Protein AF-A0A3D0U5C0-F1 (afdb_monomer)

Solvent-accessible surface area (backbone atoms only — not comparable to full-atom values): 4364 Å² total; per-residue (Å²): 130,88,73,85,74,66,95,37,79,69,31,60,69,15,52,63,28,45,55,50,17,52,56,36,45,54,53,21,52,53,32,46,52,53,48,58,47,32,75,81,39,76,65,62,58,57,84,88,50,42,66,71,56,37,48,51,52,23,56,50,28,53,54,50,20,50,50,30,40,52,52,17,49,47,39,53,72,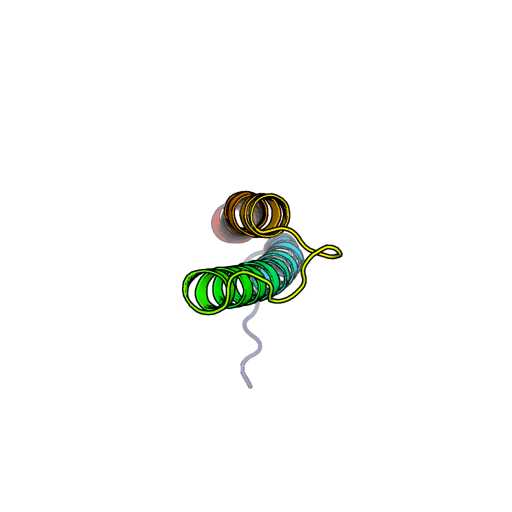66,66,124

pLDDT: mean 94.49, std 10.25, range [48.97, 98.81]

Secondary structure (DSSP, 8-state):
------SSGGGGGHHHHHHHHHHHHHHHHHHHHHHHHHTTSTTTTTTTS-HHHHHHHHHHHHHHHHHHHHHHHHHHHS--

Mean predicted aligned error: 4.14 Å

Nearest PDB structures (foldseek):
  3wfc-assembly1_B  TM=9.922E-01  e=3.901E-06  Pseudomonas aeruginosa PAO1
  7a0g-assembly1_GGG  TM=4.377E-01  e=6.307E+00  Serratia marcescens

Radius of gyration: 17.64 Å; Cα contacts (8 Å, |Δi|>4): 71; chains: 1; bounding box: 32×17×53 Å

Foldseek 3Di:
DPDPDQPDPQLVVLVVLLVVLVVLVVQLVVLVVQLVVCVVVVCVCPPPQHNVNSVCSNVVSVVSSVVSVVVSCCSNPVDD

Sequence (80 aa):
MSTAQLQYQSQSVAKPYFIAAIGLFVGQVLFGLIMGLQYVWGDFLFPEIPFNVARMVHTNLLIVWLLFGFMGAAYYLVPE

Structure (mmCIF, N/CA/C/O backbone):
data_AF-A0A3D0U5C0-F1
#
_entry.id   AF-A0A3D0U5C0-F1
#
loop_
_atom_site.group_PDB
_atom_site.id
_atom_site.type_symbol
_atom_site.label_atom_id
_atom_site.label_alt_id
_atom_site.label_comp_id
_atom_site.label_asym_id
_atom_site.label_entity_id
_atom_site.label_seq_id
_atom_site.pdbx_PDB_ins_code
_atom_site.Cartn_x
_atom_site.Cartn_y
_atom_site.Cartn_z
_atom_site.occupancy
_atom_site.B_iso_or_equiv
_atom_site.auth_seq_id
_atom_site.auth_comp_id
_atom_site.auth_asym_id
_atom_site.auth_atom_id
_atom_site.pdbx_PDB_model_num
ATOM 1 N N . MET A 1 1 ? 5.983 -11.723 29.727 1.00 48.97 1 MET A N 1
ATOM 2 C CA . MET A 1 1 ? 5.561 -10.739 28.707 1.00 48.97 1 MET A CA 1
ATOM 3 C C . MET A 1 1 ? 4.256 -10.138 29.187 1.00 48.97 1 MET A C 1
ATOM 5 O O . MET A 1 1 ? 3.316 -10.898 29.376 1.00 48.97 1 MET A O 1
ATOM 9 N N . SER A 1 2 ? 4.219 -8.836 29.476 1.00 50.38 2 SER A N 1
ATOM 10 C CA . SER A 1 2 ? 2.955 -8.155 29.773 1.00 50.38 2 SER A CA 1
ATOM 11 C C . SER A 1 2 ? 2.118 -8.188 28.499 1.00 50.38 2 SER A C 1
ATOM 13 O O . SER A 1 2 ? 2.527 -7.632 27.480 1.00 50.38 2 SER A O 1
ATOM 15 N N . THR A 1 3 ? 1.015 -8.929 28.506 1.00 62.41 3 THR A N 1
ATOM 16 C CA . THR A 1 3 ? 0.025 -8.832 27.441 1.00 62.41 3 THR A CA 1
ATOM 17 C C . THR A 1 3 ? -0.568 -7.437 27.560 1.00 62.41 3 THR A C 1
ATOM 19 O O . THR A 1 3 ? -1.172 -7.115 28.578 1.00 62.41 3 THR A O 1
ATOM 22 N N . ALA A 1 4 ? -0.331 -6.576 26.568 1.00 64.94 4 ALA A N 1
ATOM 23 C CA . ALA A 1 4 ? -1.020 -5.296 26.503 1.00 64.94 4 ALA A CA 1
ATOM 24 C C . ALA A 1 4 ? -2.524 -5.599 26.496 1.00 64.94 4 ALA A C 1
ATOM 26 O O . ALA A 1 4 ? -3.053 -6.110 25.507 1.00 64.94 4 ALA A O 1
ATOM 27 N N . GLN A 1 5 ? -3.185 -5.397 27.635 1.00 73.62 5 GLN A N 1
ATOM 28 C CA . GLN A 1 5 ? -4.624 -5.551 27.724 1.00 73.62 5 GLN A CA 1
ATOM 29 C C . GLN A 1 5 ? -5.242 -4.333 27.051 1.00 73.62 5 GLN A C 1
ATOM 31 O O . GLN A 1 5 ? -4.932 -3.198 27.410 1.00 73.62 5 GLN A O 1
ATOM 36 N N . LEU A 1 6 ? -6.070 -4.582 26.036 1.00 83.38 6 LEU A N 1
ATOM 37 C CA . LEU A 1 6 ? -6.879 -3.534 25.429 1.00 83.38 6 LEU A CA 1
ATOM 38 C C . LEU A 1 6 ? -7.776 -2.937 26.511 1.00 83.38 6 LEU A C 1
ATOM 40 O O . LEU A 1 6 ? -8.389 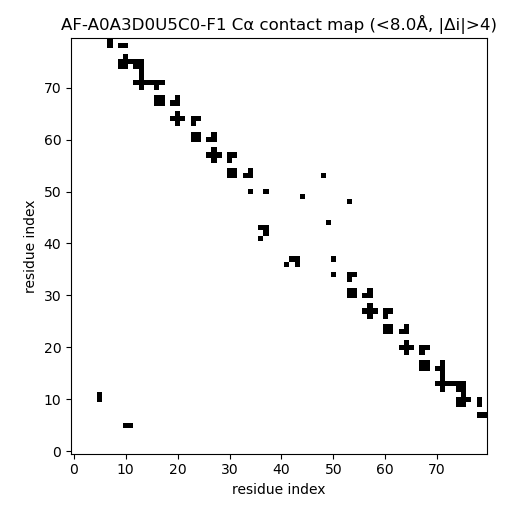-3.689 27.273 1.00 83.38 6 LEU A O 1
ATOM 44 N N . GLN A 1 7 ? -7.857 -1.607 26.557 1.00 85.62 7 GLN A N 1
ATOM 45 C CA . GLN A 1 7 ? -8.769 -0.921 27.471 1.00 85.62 7 GLN A CA 1
ATOM 46 C C . GLN A 1 7 ? -10.214 -1.315 27.149 1.00 85.62 7 GLN A C 1
ATOM 48 O O . GLN A 1 7 ? -10.992 -1.606 28.055 1.00 85.62 7 GLN A O 1
ATOM 53 N N . TYR A 1 8 ? -10.521 -1.433 25.854 1.00 91.06 8 TYR A N 1
ATOM 54 C CA . TYR A 1 8 ? -11.814 -1.880 25.351 1.00 91.06 8 TYR A CA 1
ATOM 55 C C . TYR A 1 8 ? -11.631 -3.019 24.362 1.00 91.06 8 TYR A C 1
ATOM 57 O O . TYR A 1 8 ? -10.827 -2.933 23.436 1.00 91.06 8 TYR A O 1
ATOM 65 N N . GLN A 1 9 ? -12.403 -4.097 24.517 1.00 90.62 9 GLN A N 1
ATOM 66 C CA . GLN A 1 9 ? -12.308 -5.254 23.618 1.00 90.62 9 GLN A CA 1
ATOM 67 C C . GLN A 1 9 ? -12.627 -4.884 22.159 1.00 90.62 9 GLN A C 1
ATOM 69 O O . GLN A 1 9 ? -12.070 -5.484 21.236 1.00 90.62 9 GLN A O 1
ATOM 74 N N . SER A 1 10 ? -13.453 -3.854 21.943 1.00 92.44 10 SER A N 1
ATOM 75 C CA . SER A 1 10 ? -13.773 -3.298 20.624 1.00 92.44 10 SER A CA 1
ATOM 76 C C . SER A 1 10 ? -12.550 -2.729 19.892 1.00 92.44 10 SER A C 1
ATOM 78 O O . SER A 1 10 ? -12.523 -2.796 18.667 1.00 92.44 10 SER A O 1
ATOM 80 N N . GLN A 1 11 ? -11.474 -2.314 20.583 1.00 95.38 11 GLN A N 1
ATOM 81 C CA . GLN A 1 11 ? -10.213 -1.876 19.947 1.00 95.38 11 GLN A CA 1
ATOM 82 C C . GLN A 1 11 ? -9.578 -2.954 19.059 1.00 95.38 11 GLN A C 1
ATOM 84 O O . GLN A 1 11 ? -8.814 -2.649 18.140 1.00 95.38 11 GLN A O 1
ATOM 89 N N . SER A 1 12 ? -9.883 -4.230 19.308 1.00 94.50 12 SER A N 1
ATOM 90 C CA . SER A 1 12 ? -9.336 -5.351 18.540 1.00 94.50 12 SER A CA 1
ATOM 91 C C . SER A 1 12 ? -9.725 -5.315 17.057 1.00 94.50 12 SER A C 1
ATOM 93 O O . SER A 1 12 ? -8.965 -5.822 16.224 1.00 94.50 12 SER A O 1
ATOM 95 N N . VAL A 1 13 ? -10.838 -4.656 16.702 1.00 96.19 13 VAL A N 1
ATOM 96 C CA . VAL A 1 13 ? -11.288 -4.532 15.306 1.00 96.19 13 VAL A CA 1
ATOM 97 C C . VAL A 1 13 ? -10.339 -3.690 14.455 1.00 96.19 13 VAL A C 1
ATOM 99 O O . VAL A 1 13 ? -10.329 -3.854 13.242 1.00 96.19 13 VAL A O 1
ATOM 102 N N . ALA A 1 14 ? -9.472 -2.868 15.058 1.00 97.44 14 ALA A N 1
ATOM 103 C CA . ALA A 1 14 ? -8.447 -2.101 14.346 1.00 97.44 14 ALA A CA 1
ATOM 104 C C . ALA A 1 14 ? -7.345 -2.983 13.727 1.00 97.44 14 ALA A C 1
ATOM 106 O O . ALA A 1 14 ? -6.755 -2.638 12.700 1.00 97.44 14 ALA A O 1
ATOM 107 N N . LYS A 1 15 ? -7.063 -4.147 14.326 1.00 96.75 15 LYS A N 1
ATOM 108 C CA . LYS A 1 15 ? -5.963 -5.036 13.922 1.00 96.75 15 LYS A CA 1
ATOM 109 C C . LYS A 1 15 ? -6.026 -5.482 12.450 1.00 96.75 15 LYS A C 1
ATOM 111 O O . LYS A 1 15 ? -5.012 -5.327 11.767 1.00 96.75 15 LYS A O 1
ATOM 116 N N . PRO A 1 16 ? -7.146 -6.022 11.925 1.00 98.19 16 PRO A N 1
ATOM 117 C CA . PRO A 1 16 ? -7.227 -6.398 10.512 1.00 98.19 16 PRO A CA 1
ATOM 118 C C . PRO A 1 16 ? -7.020 -5.212 9.562 1.00 98.19 16 PRO A C 1
ATOM 120 O O . PRO A 1 16 ? -6.398 -5.397 8.517 1.00 98.19 16 PRO A O 1
ATOM 123 N N . TYR A 1 17 ? -7.453 -3.999 9.931 1.00 98.38 17 TYR A N 1
ATOM 124 C CA . TYR A 1 17 ? -7.232 -2.806 9.107 1.00 98.38 17 TYR A CA 1
ATOM 125 C C . TYR A 1 17 ? -5.749 -2.475 8.974 1.00 98.38 17 TYR A C 1
ATOM 127 O O . TYR A 1 17 ? -5.275 -2.244 7.864 1.00 98.38 17 TYR A O 1
ATOM 135 N N . PHE A 1 18 ? -4.998 -2.517 10.077 1.00 98.38 18 PHE A N 1
ATOM 136 C CA . PHE A 1 18 ? -3.555 -2.278 10.029 1.00 98.38 18 PHE A CA 1
ATOM 137 C C . PHE A 1 18 ? -2.803 -3.372 9.271 1.00 98.38 18 PHE A C 1
ATOM 139 O O . PHE A 1 18 ? -1.901 -3.060 8.497 1.00 98.38 18 PHE A O 1
ATOM 146 N N . ILE A 1 19 ? -3.189 -4.641 9.431 1.00 98.56 19 ILE A N 1
ATOM 147 C CA . ILE A 1 19 ? -2.583 -5.747 8.673 1.00 98.56 19 ILE A CA 1
ATOM 148 C C . ILE A 1 19 ? -2.812 -5.551 7.168 1.00 98.56 19 ILE A C 1
ATOM 150 O O . ILE A 1 19 ? -1.863 -5.645 6.387 1.00 98.56 19 ILE A O 1
ATOM 154 N N . ALA A 1 20 ? -4.043 -5.231 6.759 1.00 98.44 20 ALA A N 1
ATOM 155 C CA . ALA A 1 20 ? -4.365 -4.954 5.363 1.00 98.44 20 ALA A CA 1
ATOM 156 C C . ALA A 1 20 ? -3.608 -3.724 4.835 1.00 98.44 20 ALA A C 1
ATOM 158 O O . ALA A 1 20 ? -3.000 -3.800 3.769 1.00 98.44 20 ALA A O 1
ATOM 159 N N . ALA A 1 21 ? -3.574 -2.622 5.593 1.00 98.62 21 ALA A N 1
ATOM 160 C CA . ALA A 1 21 ? -2.845 -1.407 5.227 1.00 98.62 21 ALA A CA 1
ATOM 161 C C . ALA A 1 21 ? -1.356 -1.688 4.970 1.00 98.62 21 ALA A C 1
ATOM 163 O O . ALA A 1 21 ? -0.821 -1.274 3.945 1.00 98.62 21 ALA A O 1
ATOM 164 N N . ILE A 1 22 ? -0.698 -2.447 5.851 1.00 98.62 22 ILE A N 1
ATOM 165 C CA . ILE A 1 22 ? 0.715 -2.819 5.689 1.00 98.62 22 ILE A CA 1
ATOM 166 C C . ILE A 1 22 ? 0.910 -3.688 4.439 1.00 98.62 22 ILE A C 1
ATOM 168 O O . ILE A 1 22 ? 1.833 -3.442 3.664 1.00 98.62 22 ILE A O 1
ATOM 172 N N . GLY A 1 23 ? 0.033 -4.667 4.198 1.00 98.56 23 GLY A N 1
ATOM 173 C CA . GLY A 1 23 ? 0.098 -5.502 2.993 1.0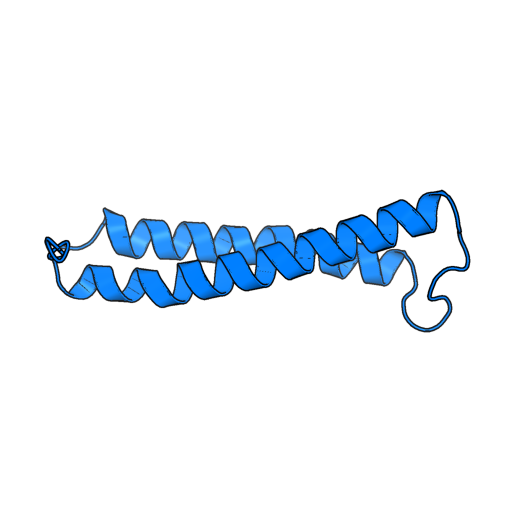0 98.56 23 GLY A CA 1
ATOM 174 C C . GLY A 1 23 ? -0.032 -4.689 1.700 1.00 98.56 23 GLY A C 1
ATOM 175 O O . GLY A 1 23 ? 0.767 -4.847 0.775 1.00 98.56 23 GLY A O 1
ATOM 176 N N . LEU A 1 24 ? -0.994 -3.765 1.652 1.00 98.69 24 LEU A N 1
ATOM 177 C CA . LEU A 1 24 ? -1.194 -2.874 0.506 1.00 98.69 24 LEU A CA 1
ATOM 178 C C . LEU A 1 24 ? -0.038 -1.876 0.337 1.00 98.69 24 LEU A C 1
ATOM 180 O O . LEU A 1 24 ? 0.345 -1.581 -0.796 1.00 98.69 24 LEU A O 1
ATOM 184 N N . PHE A 1 25 ? 0.559 -1.402 1.434 1.00 98.75 25 PHE A N 1
ATOM 185 C CA . PHE A 1 25 ? 1.742 -0.541 1.403 1.00 98.75 25 PHE A CA 1
ATOM 186 C C . PHE A 1 25 ? 2.949 -1.248 0.775 1.00 98.75 25 PHE A C 1
ATOM 188 O O . PHE A 1 25 ? 3.619 -0.670 -0.081 1.00 98.75 25 PHE A O 1
ATOM 195 N N . VAL A 1 26 ? 3.189 -2.520 1.114 1.00 98.81 26 VAL A N 1
ATOM 196 C CA . VAL A 1 26 ? 4.244 -3.321 0.467 1.00 98.81 26 VAL A CA 1
ATOM 197 C C . VAL A 1 26 ? 4.006 -3.400 -1.041 1.00 98.81 26 VAL A C 1
ATOM 199 O O . VAL A 1 26 ? 4.918 -3.117 -1.818 1.00 98.81 26 VAL A O 1
ATOM 202 N N . GLY A 1 27 ? 2.772 -3.695 -1.466 1.00 98.62 27 GLY A N 1
ATOM 203 C CA . GLY A 1 27 ? 2.402 -3.674 -2.884 1.00 98.62 27 GLY A CA 1
ATOM 204 C C . GLY A 1 27 ? 2.695 -2.321 -3.539 1.00 98.62 27 GLY A C 1
ATOM 205 O O . GLY A 1 27 ? 3.359 -2.258 -4.572 1.00 98.62 27 GLY A O 1
ATOM 206 N N . GLN A 1 28 ? 2.284 -1.221 -2.905 1.00 98.81 28 GLN A N 1
ATOM 207 C CA . GLN A 1 28 ? 2.535 0.134 -3.395 1.00 98.81 28 GLN A CA 1
ATOM 208 C C . GLN A 1 28 ? 4.033 0.397 -3.607 1.00 98.81 28 GLN A C 1
ATOM 210 O O . GLN A 1 28 ? 4.418 0.936 -4.644 1.00 98.81 28 GLN A O 1
ATOM 215 N N . VAL A 1 29 ? 4.891 0.028 -2.649 1.00 98.81 29 VAL A N 1
ATOM 216 C CA . VAL A 1 29 ? 6.349 0.216 -2.758 1.00 98.81 29 VAL A CA 1
ATOM 217 C C . VAL A 1 29 ? 6.927 -0.599 -3.915 1.00 98.81 29 VAL A C 1
ATOM 219 O O . VAL A 1 29 ? 7.685 -0.047 -4.710 1.00 98.81 29 VAL A O 1
ATOM 222 N N . LEU A 1 30 ? 6.527 -1.865 -4.074 1.00 98.81 30 LEU A N 1
ATOM 223 C CA . LEU A 1 30 ? 6.992 -2.713 -5.179 1.00 98.81 30 LEU A CA 1
ATOM 224 C C . LEU A 1 30 ? 6.654 -2.111 -6.549 1.00 98.81 30 LEU A C 1
ATOM 226 O O . LEU A 1 30 ? 7.527 -2.018 -7.409 1.00 98.81 30 LEU A O 1
ATOM 230 N N . PHE A 1 31 ? 5.425 -1.622 -6.740 1.00 98.75 31 PHE A N 1
ATOM 231 C CA . PHE A 1 31 ? 5.041 -0.947 -7.986 1.00 98.75 31 PHE A CA 1
ATOM 232 C C . PHE A 1 31 ? 5.760 0.396 -8.190 1.00 98.75 31 PHE A C 1
ATOM 234 O O . PHE A 1 31 ? 6.030 0.780 -9.327 1.00 98.75 31 PHE A O 1
ATOM 241 N N . GLY A 1 32 ? 6.135 1.086 -7.109 1.00 98.69 32 GLY A N 1
ATOM 242 C CA . GLY A 1 32 ? 6.996 2.270 -7.177 1.00 98.69 32 GLY A CA 1
ATOM 243 C C . GLY A 1 32 ? 8.404 1.942 -7.682 1.00 98.69 32 GLY A C 1
ATOM 244 O O . GLY A 1 32 ? 8.925 2.645 -8.544 1.00 98.69 32 GLY A O 1
ATOM 245 N N . LEU A 1 33 ? 8.994 0.841 -7.203 1.00 98.81 33 LEU A N 1
ATOM 246 C CA . LEU A 1 33 ? 10.300 0.358 -7.664 1.00 98.81 33 LEU A CA 1
ATOM 247 C C . LEU A 1 33 ? 10.260 -0.107 -9.125 1.00 98.81 33 LEU A C 1
ATOM 249 O O . LEU A 1 33 ? 11.174 0.214 -9.880 1.00 98.81 33 LEU A O 1
ATOM 253 N N . ILE A 1 34 ? 9.191 -0.800 -9.538 1.00 98.62 34 ILE A N 1
ATOM 254 C CA . ILE A 1 34 ? 8.973 -1.191 -10.941 1.00 98.62 34 ILE A CA 1
ATOM 255 C C . ILE A 1 34 ? 8.980 0.043 -11.843 1.00 98.62 34 ILE A C 1
ATOM 257 O O . ILE A 1 34 ? 9.739 0.088 -12.808 1.00 98.62 34 ILE A O 1
ATOM 261 N N . MET A 1 35 ? 8.190 1.069 -11.510 1.00 98.56 35 MET A N 1
ATOM 262 C CA . MET A 1 35 ? 8.184 2.311 -12.285 1.00 98.56 35 MET A CA 1
ATOM 263 C C . MET A 1 35 ? 9.543 3.010 -12.264 1.00 98.56 35 MET A C 1
ATOM 265 O O . MET A 1 35 ? 9.991 3.483 -13.302 1.00 98.56 35 MET A O 1
ATOM 269 N N . GLY A 1 36 ? 10.216 3.062 -11.111 1.00 98.56 36 GLY A N 1
ATOM 270 C CA . GLY A 1 36 ? 11.558 3.637 -10.995 1.00 98.56 36 GLY A CA 1
ATOM 271 C C . GLY A 1 36 ? 12.572 2.965 -11.924 1.00 98.56 36 GLY A C 1
ATOM 272 O O . GLY A 1 36 ? 13.393 3.651 -12.528 1.00 98.56 36 GLY A O 1
ATOM 273 N N . LEU A 1 37 ? 12.474 1.644 -12.107 1.00 98.62 37 LEU A N 1
ATOM 274 C CA . LEU A 1 37 ? 13.280 0.917 -13.087 1.00 98.62 37 LEU A CA 1
ATOM 275 C C . LEU A 1 37 ? 12.845 1.223 -14.526 1.00 98.62 37 LEU A C 1
ATOM 277 O O . LEU A 1 37 ? 13.702 1.474 -15.367 1.00 98.62 37 LEU A O 1
ATOM 281 N N . GLN A 1 38 ? 11.539 1.297 -14.803 1.00 98.56 38 GLN A N 1
ATOM 282 C CA . GLN A 1 38 ? 11.016 1.679 -16.124 1.00 98.56 38 GLN A CA 1
ATOM 283 C C . GLN A 1 38 ? 11.484 3.075 -16.579 1.00 98.56 38 GLN A C 1
ATOM 285 O O . GLN A 1 38 ? 11.598 3.318 -17.776 1.00 98.56 38 GLN A O 1
ATOM 290 N N . TYR A 1 39 ? 11.820 3.986 -15.656 1.00 98.38 39 TYR A N 1
ATOM 291 C CA . TYR A 1 39 ? 12.407 5.293 -15.996 1.00 98.38 39 TYR A CA 1
ATOM 292 C C . TYR A 1 39 ? 13.800 5.201 -16.638 1.00 98.38 39 TYR A C 1
ATOM 294 O O . TYR A 1 39 ? 14.159 6.081 -17.419 1.00 98.38 39 TYR A O 1
ATOM 302 N N . VAL A 1 40 ? 14.589 4.175 -16.305 1.00 98.44 40 VAL A N 1
ATOM 303 C CA . VAL A 1 40 ? 15.953 3.977 -16.837 1.00 98.44 40 VAL A CA 1
ATOM 304 C C . VAL A 1 40 ? 16.045 2.810 -17.823 1.00 98.44 40 VAL A C 1
ATOM 306 O O . VAL A 1 40 ? 16.972 2.763 -18.626 1.00 98.44 40 VAL A O 1
ATOM 309 N N . TRP A 1 41 ? 15.075 1.893 -17.792 1.00 98.06 41 TRP A N 1
ATOM 310 C CA . TRP A 1 41 ? 14.941 0.744 -18.682 1.00 98.06 41 TRP A CA 1
ATOM 311 C C . TRP A 1 41 ? 13.488 0.639 -19.192 1.00 98.06 41 TRP A C 1
ATOM 313 O O . TRP A 1 41 ? 12.652 -0.053 -18.617 1.00 98.06 41 TRP A O 1
ATOM 323 N N . GLY A 1 42 ? 13.183 1.360 -20.276 1.00 96.06 42 GLY A N 1
ATOM 324 C CA . GLY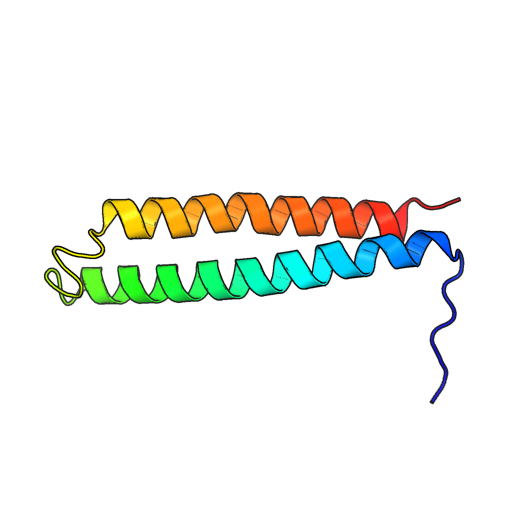 A 1 42 ? 11.807 1.657 -20.707 1.00 96.06 42 GLY A CA 1
ATOM 325 C C . GLY A 1 42 ? 10.948 0.490 -21.214 1.00 96.06 42 GLY A C 1
ATOM 326 O O . GLY A 1 42 ? 9.725 0.595 -21.180 1.00 96.06 42 GLY A O 1
ATOM 327 N N . ASP A 1 43 ? 11.545 -0.610 -21.670 1.00 96.94 43 ASP A N 1
ATOM 328 C CA . ASP A 1 43 ? 10.853 -1.824 -22.135 1.00 96.94 43 ASP A CA 1
ATOM 329 C C . ASP A 1 43 ? 10.737 -2.910 -21.049 1.00 96.94 43 ASP A C 1
ATOM 331 O O . ASP A 1 43 ? 10.167 -3.975 -21.283 1.00 96.94 43 ASP A O 1
ATOM 335 N N . PHE A 1 44 ? 11.208 -2.641 -19.827 1.00 97.88 44 PHE A N 1
ATOM 336 C CA . PHE A 1 44 ? 11.066 -3.554 -18.697 1.00 97.88 44 PHE A CA 1
ATOM 337 C C . PHE A 1 44 ? 9.583 -3.842 -18.379 1.00 97.88 44 PHE A C 1
ATOM 339 O O . PHE A 1 44 ? 8.814 -2.934 -18.048 1.00 97.88 44 PHE A O 1
ATOM 346 N N . LEU A 1 45 ? 9.205 -5.128 -18.438 1.00 97.31 45 LEU A N 1
ATOM 347 C CA . LEU A 1 45 ? 7.838 -5.661 -18.270 1.00 97.31 45 LEU A CA 1
ATOM 348 C C . LEU A 1 45 ? 6.824 -5.232 -19.341 1.00 97.31 45 LEU A C 1
ATOM 350 O O . LEU A 1 45 ? 5.627 -5.432 -19.153 1.00 97.31 45 LEU A O 1
ATOM 354 N N . PHE A 1 46 ? 7.257 -4.646 -20.454 1.00 95.75 46 PHE A N 1
ATOM 355 C CA . PHE A 1 46 ? 6.368 -4.405 -21.586 1.00 95.75 46 PHE A CA 1
ATOM 356 C C . PHE A 1 46 ? 6.296 -5.659 -22.482 1.00 95.75 46 PHE A C 1
ATOM 358 O O . PHE A 1 46 ? 7.354 -6.202 -22.805 1.00 95.75 46 PHE A O 1
ATOM 365 N N . PRO A 1 47 ? 5.105 -6.080 -22.966 1.00 96.38 47 PRO A N 1
ATOM 366 C CA . PRO A 1 47 ? 3.791 -5.424 -22.878 1.00 96.38 47 PRO A CA 1
ATOM 367 C C . PRO A 1 47 ? 2.919 -5.808 -21.668 1.00 96.38 47 PRO A C 1
ATOM 369 O O . PRO A 1 47 ? 1.815 -5.277 -21.539 1.00 96.38 47 PRO A O 1
ATOM 372 N N . GLU A 1 48 ? 3.357 -6.718 -20.799 1.00 97.75 48 GLU A N 1
ATOM 373 C CA . GLU A 1 48 ? 2.532 -7.313 -19.736 1.00 97.75 48 GLU A CA 1
ATOM 374 C C . GLU A 1 48 ? 2.106 -6.305 -18.657 1.00 97.75 48 GLU A C 1
ATOM 376 O O . GLU A 1 48 ? 0.965 -6.335 -18.192 1.00 97.75 48 GLU A O 1
ATOM 381 N N . ILE A 1 49 ? 3.004 -5.399 -18.257 1.00 98.00 49 ILE A N 1
ATOM 382 C CA . ILE A 1 49 ? 2.757 -4.328 -17.282 1.00 98.00 49 ILE A CA 1
ATOM 383 C C . ILE A 1 49 ? 3.290 -2.993 -17.828 1.00 98.00 49 ILE A C 1
ATOM 385 O O . ILE A 1 49 ? 4.392 -2.553 -17.482 1.00 98.00 49 ILE A O 1
ATOM 389 N N . PRO A 1 50 ? 2.492 -2.290 -18.649 1.00 98.25 50 PRO A N 1
ATOM 390 C CA . PRO A 1 50 ? 2.838 -0.956 -19.123 1.00 98.25 50 PRO A CA 1
ATOM 391 C C . PRO A 1 50 ? 2.946 0.058 -17.973 1.00 98.25 50 PRO A C 1
ATOM 393 O O . PRO A 1 50 ? 2.245 -0.041 -16.960 1.00 98.25 50 PRO A O 1
ATOM 396 N N . PHE A 1 51 ? 3.772 1.092 -18.154 1.00 98.50 51 PHE A N 1
ATOM 397 C CA . PHE A 1 51 ? 4.047 2.107 -17.127 1.00 98.50 51 PHE A CA 1
ATOM 398 C C . PHE A 1 51 ? 2.784 2.766 -16.548 1.00 98.50 51 PHE A C 1
ATOM 400 O O . PHE A 1 51 ? 2.670 2.963 -15.340 1.00 98.50 51 PHE A O 1
ATOM 407 N N . ASN A 1 52 ? 1.793 3.090 -17.385 1.00 98.00 52 ASN A N 1
ATOM 408 C CA . ASN A 1 52 ? 0.541 3.694 -16.922 1.00 98.00 52 ASN A CA 1
ATOM 409 C C . ASN A 1 52 ? -0.271 2.746 -16.022 1.00 98.00 52 ASN A C 1
ATOM 411 O O . ASN A 1 52 ? -0.901 3.214 -15.074 1.00 98.00 52 ASN A O 1
ATOM 415 N N . VAL A 1 53 ? -0.230 1.433 -16.274 1.00 98.62 53 VAL A N 1
ATOM 416 C CA . VAL A 1 53 ? -0.856 0.421 -15.410 1.00 98.62 53 VAL A CA 1
ATOM 417 C C . VAL A 1 53 ? -0.121 0.349 -14.075 1.00 98.62 53 VAL A C 1
ATOM 419 O O . VAL A 1 53 ? -0.762 0.462 -13.029 1.00 98.62 53 VAL A O 1
ATOM 422 N N . ALA A 1 54 ? 1.215 0.269 -14.092 1.00 98.69 54 ALA A N 1
ATOM 423 C CA . ALA A 1 54 ? 2.025 0.291 -12.872 1.00 98.69 54 ALA A CA 1
ATOM 424 C C . ALA A 1 54 ? 1.772 1.560 -12.034 1.00 98.69 54 ALA A C 1
ATOM 426 O O . ALA A 1 54 ? 1.616 1.483 -10.812 1.00 98.69 54 ALA A O 1
ATOM 427 N N . ARG A 1 55 ? 1.625 2.717 -12.694 1.00 98.69 55 ARG A N 1
ATOM 428 C CA . ARG A 1 55 ? 1.298 4.001 -12.060 1.00 98.69 55 ARG A CA 1
ATOM 429 C C . ARG A 1 55 ? -0.061 3.996 -11.389 1.00 98.69 55 ARG A C 1
ATOM 431 O O . ARG A 1 55 ? -0.153 4.427 -10.242 1.00 98.69 55 ARG A O 1
ATOM 438 N N . MET A 1 56 ? -1.096 3.514 -12.074 1.00 98.75 56 MET A N 1
ATOM 439 C CA . MET A 1 56 ? -2.438 3.430 -11.491 1.00 98.75 56 MET A CA 1
ATOM 440 C C . MET A 1 56 ? -2.452 2.525 -10.261 1.00 98.75 56 MET A C 1
ATOM 442 O O . MET A 1 56 ? -3.030 2.904 -9.244 1.00 98.75 56 MET A O 1
ATOM 446 N N . VAL A 1 57 ? -1.779 1.371 -10.316 1.00 98.75 57 VAL A N 1
ATOM 447 C CA . VAL A 1 57 ? -1.667 0.477 -9.156 1.00 98.75 57 VAL A CA 1
ATOM 448 C C . VAL A 1 57 ? -0.950 1.183 -8.003 1.00 98.75 57 VAL A C 1
ATOM 450 O O . VAL A 1 57 ? -1.481 1.221 -6.898 1.00 98.75 57 VAL A O 1
ATOM 453 N N . HIS A 1 58 ? 0.197 1.820 -8.251 1.00 98.81 58 HIS A N 1
ATOM 454 C CA . HIS A 1 58 ? 0.951 2.534 -7.217 1.00 98.81 58 HIS A CA 1
ATOM 455 C C . HIS A 1 58 ? 0.131 3.638 -6.529 1.00 98.81 58 HIS A C 1
ATOM 457 O O . HIS A 1 58 ? 0.041 3.664 -5.300 1.00 98.81 58 HIS A O 1
ATOM 463 N N . THR A 1 59 ? -0.504 4.533 -7.294 1.00 98.81 59 THR A N 1
ATOM 464 C CA . THR A 1 59 ? -1.244 5.670 -6.719 1.00 98.81 59 THR A CA 1
ATOM 465 C C . THR A 1 59 ? -2.564 5.259 -6.077 1.00 98.81 59 THR A C 1
ATOM 467 O O . THR A 1 59 ? -2.951 5.833 -5.063 1.00 98.81 59 THR A O 1
ATOM 470 N N . ASN A 1 60 ? -3.258 4.256 -6.620 1.00 98.81 60 ASN A N 1
ATOM 471 C CA . ASN A 1 60 ? -4.506 3.787 -6.018 1.00 98.81 60 ASN A CA 1
ATOM 472 C C . ASN A 1 60 ? -4.230 3.009 -4.731 1.00 98.81 60 ASN A C 1
ATOM 474 O O . ASN A 1 60 ? -4.939 3.209 -3.746 1.00 98.81 60 ASN A O 1
ATOM 478 N N . LEU A 1 61 ? -3.176 2.182 -4.698 1.00 98.75 61 LEU A N 1
ATOM 479 C CA . LEU A 1 61 ? -2.759 1.523 -3.463 1.00 98.75 61 LEU A CA 1
ATOM 480 C C . LEU A 1 61 ? -2.389 2.547 -2.389 1.00 98.75 61 LEU A C 1
ATOM 482 O O . LEU A 1 61 ? -2.816 2.357 -1.255 1.00 98.75 61 LEU A O 1
ATOM 486 N N . LEU A 1 62 ? -1.685 3.637 -2.738 1.00 98.69 62 LEU A N 1
ATOM 487 C CA . LEU A 1 62 ? -1.382 4.739 -1.811 1.00 98.69 62 LEU 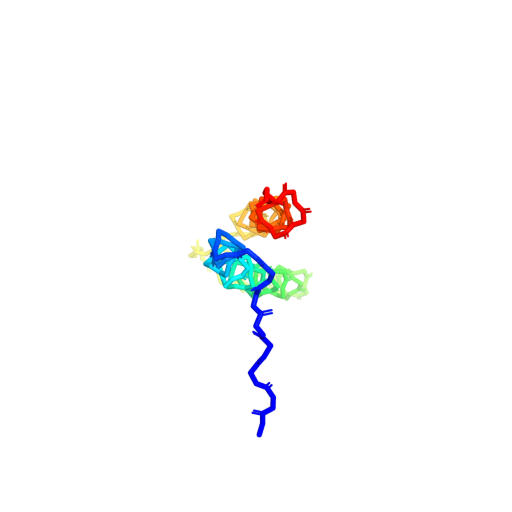A CA 1
ATOM 488 C C . LEU A 1 62 ? -2.647 5.260 -1.117 1.00 98.69 62 LEU A C 1
ATOM 490 O O . LEU A 1 62 ? -2.686 5.365 0.106 1.00 98.69 62 LEU A O 1
ATOM 49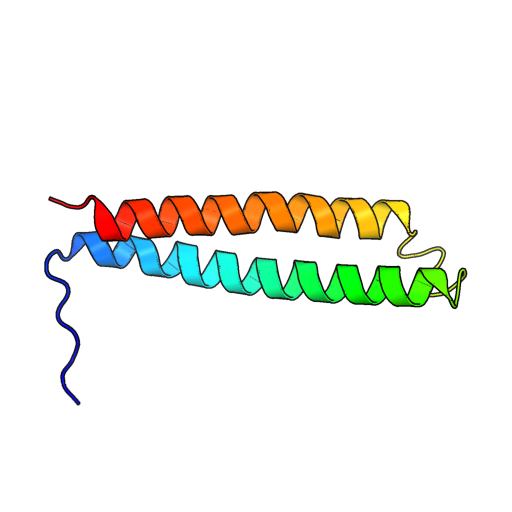4 N N . ILE A 1 63 ? -3.694 5.551 -1.890 1.00 98.69 63 ILE A N 1
ATOM 495 C CA . ILE A 1 63 ? -4.961 6.057 -1.349 1.00 98.69 63 ILE A CA 1
ATOM 496 C C . ILE A 1 63 ? -5.624 4.999 -0.463 1.00 98.69 63 ILE A C 1
ATOM 498 O O . ILE A 1 63 ? -5.992 5.281 0.675 1.00 98.69 63 ILE A O 1
ATOM 502 N N . VAL A 1 64 ? -5.774 3.773 -0.967 1.00 98.69 64 VAL A N 1
ATOM 503 C CA . VAL A 1 64 ? -6.527 2.727 -0.266 1.00 98.69 64 VAL A CA 1
ATOM 504 C C . VAL A 1 64 ? -5.837 2.324 1.034 1.00 98.69 64 VAL A C 1
ATOM 506 O O . VAL A 1 64 ? -6.507 2.238 2.061 1.00 98.69 64 VAL A O 1
ATOM 509 N N . TRP A 1 65 ? -4.517 2.119 1.046 1.00 98.56 65 TRP A N 1
ATOM 510 C CA . TRP A 1 65 ? -3.836 1.699 2.273 1.00 98.56 65 TRP A CA 1
ATOM 511 C C . TRP A 1 65 ? -3.891 2.787 3.354 1.00 98.56 65 TRP A C 1
ATOM 513 O O . TRP A 1 65 ? -4.080 2.461 4.527 1.00 98.56 65 TRP A O 1
ATOM 523 N N . LEU A 1 66 ? -3.821 4.069 2.970 1.00 98.69 66 LEU A N 1
ATOM 524 C CA . LEU A 1 66 ? -4.008 5.191 3.894 1.00 98.69 66 LEU A CA 1
ATOM 525 C C . LEU A 1 66 ? -5.424 5.219 4.474 1.00 98.69 66 LEU A C 1
ATOM 527 O O . LEU A 1 66 ? -5.574 5.395 5.680 1.00 98.69 66 LEU A O 1
ATOM 531 N N . LEU A 1 67 ? -6.458 4.981 3.658 1.00 98.75 67 LEU A N 1
ATOM 532 C CA . LEU A 1 67 ? -7.838 4.878 4.146 1.00 98.75 67 LEU A CA 1
ATOM 533 C C . LEU A 1 67 ? -7.998 3.734 5.157 1.00 98.75 67 LEU A C 1
ATOM 535 O O . LEU A 1 67 ? -8.588 3.943 6.215 1.00 98.75 67 LEU A O 1
ATOM 5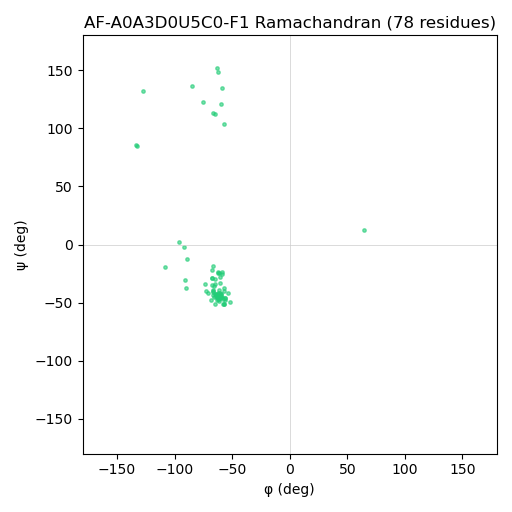39 N N . PHE A 1 68 ? -7.414 2.560 4.892 1.00 98.62 68 PHE A N 1
ATOM 540 C CA . PHE A 1 68 ? -7.373 1.467 5.872 1.00 98.62 68 PHE A CA 1
ATOM 541 C C . PHE A 1 68 ? -6.648 1.883 7.159 1.00 98.62 68 PHE A C 1
ATOM 543 O O . PHE A 1 68 ? -7.133 1.592 8.252 1.00 98.62 68 PHE A O 1
ATOM 550 N N . GLY A 1 69 ? -5.527 2.599 7.049 1.00 98.44 69 GLY A N 1
ATOM 551 C CA . GLY A 1 69 ? -4.801 3.148 8.195 1.00 98.44 69 GLY A CA 1
ATOM 552 C C . GLY A 1 69 ? -5.646 4.116 9.026 1.00 98.44 69 GLY A C 1
ATOM 553 O O . GLY A 1 69 ? -5.688 3.991 10.249 1.00 98.44 69 GLY A O 1
ATOM 554 N N . PHE A 1 70 ? -6.370 5.034 8.382 1.00 98.56 70 PHE A N 1
ATOM 555 C CA . PHE A 1 70 ? -7.255 5.985 9.059 1.00 98.56 70 PHE A CA 1
ATOM 556 C C . PHE A 1 70 ? -8.444 5.299 9.731 1.00 98.56 70 PHE A C 1
ATOM 558 O O . PHE A 1 70 ? -8.749 5.607 10.881 1.00 98.56 70 PHE A O 1
ATOM 565 N N . MET A 1 71 ? -9.078 4.333 9.061 1.00 98.38 71 MET A N 1
ATOM 566 C CA . MET A 1 71 ? -10.155 3.537 9.657 1.00 98.38 71 MET A CA 1
ATOM 567 C C . MET A 1 71 ? -9.650 2.736 10.862 1.00 98.38 71 MET A C 1
ATOM 569 O O . MET A 1 71 ? -10.257 2.791 11.927 1.00 98.38 71 MET A O 1
ATOM 573 N N . GLY A 1 72 ? -8.510 2.047 10.735 1.00 97.75 72 GLY A N 1
ATOM 574 C CA . GLY A 1 72 ? -7.891 1.306 11.838 1.00 97.75 72 GLY A CA 1
ATOM 575 C C . GLY A 1 72 ? -7.534 2.203 13.025 1.00 97.75 72 GLY A C 1
ATOM 576 O O . GLY A 1 72 ? -7.815 1.854 14.169 1.00 97.75 72 GLY A O 1
ATOM 577 N N . ALA A 1 73 ? -6.982 3.391 12.765 1.00 97.94 73 ALA A N 1
ATOM 578 C CA . ALA A 1 73 ? -6.688 4.375 13.804 1.00 97.94 73 ALA A CA 1
ATOM 579 C C . ALA A 1 73 ? -7.960 4.854 14.516 1.00 97.94 73 ALA A C 1
ATOM 581 O O . ALA A 1 73 ? -7.985 4.893 15.745 1.00 97.94 73 ALA A O 1
ATOM 582 N N . ALA A 1 74 ? -9.029 5.150 13.770 1.00 97.56 74 ALA A N 1
ATOM 583 C CA . ALA A 1 74 ? -10.317 5.526 14.349 1.00 97.56 74 ALA A CA 1
ATOM 584 C C . ALA A 1 74 ? -10.892 4.406 15.233 1.00 97.56 74 ALA A C 1
ATOM 586 O O . ALA A 1 74 ? -11.262 4.669 16.375 1.00 97.56 74 ALA A O 1
ATOM 587 N N . TYR A 1 75 ? -10.876 3.152 14.762 1.00 96.44 75 TYR A N 1
ATOM 588 C CA . TYR A 1 75 ? -11.333 1.989 15.535 1.00 96.44 75 TYR A CA 1
ATOM 589 C C . TYR A 1 75 ? -10.530 1.730 16.815 1.00 96.44 75 TYR A C 1
ATOM 591 O O . TYR A 1 75 ? -11.042 1.101 17.735 1.00 96.44 75 TYR A O 1
ATOM 599 N N . TYR A 1 76 ? -9.280 2.189 16.888 1.00 95.62 76 TYR A N 1
ATOM 600 C CA . TYR A 1 76 ? -8.450 2.038 18.082 1.00 95.62 76 TYR A CA 1
ATOM 601 C C . TYR A 1 76 ? -8.583 3.213 19.067 1.00 95.62 76 TYR A C 1
ATOM 603 O O . TYR A 1 76 ? -8.550 2.995 20.278 1.00 95.62 76 TYR A O 1
ATOM 611 N N . LEU A 1 77 ? -8.715 4.448 18.563 1.00 94.88 77 LEU A N 1
ATOM 612 C CA . LEU A 1 77 ? -8.671 5.686 19.362 1.00 94.88 77 LEU A CA 1
ATOM 613 C C . LEU A 1 77 ? -10.034 6.175 19.869 1.00 94.88 77 LEU A C 1
ATOM 615 O O . LEU A 1 77 ? -10.084 6.810 20.915 1.00 94.88 77 LEU A O 1
ATOM 619 N N . VAL A 1 78 ? -11.115 5.910 19.131 1.00 95.31 78 VAL A N 1
ATOM 620 C CA . VAL A 1 78 ? -12.482 6.352 19.466 1.00 95.31 78 VAL A CA 1
ATOM 621 C C . VAL A 1 78 ? -13.316 5.394 20.355 1.00 95.31 78 VAL A C 1
ATOM 623 O O . VAL A 1 78 ? -14.365 5.848 20.804 1.00 95.31 78 VAL A O 1
ATOM 626 N N . PRO A 1 79 ? -12.953 4.117 20.625 1.00 85.94 79 PRO A N 1
ATOM 627 C CA . PRO A 1 79 ? -13.887 3.191 21.266 1.00 85.94 79 PRO A CA 1
ATOM 628 C C . PRO A 1 79 ? -14.319 3.619 22.673 1.00 85.94 79 PRO A C 1
ATOM 630 O O . PRO A 1 79 ? -13.547 4.239 23.407 1.00 85.94 79 PRO A O 1
ATOM 633 N N . GLU A 1 80 ? -15.563 3.252 22.996 1.00 65.75 80 GLU A N 1
ATOM 634 C CA . GLU A 1 80 ? -16.281 3.536 24.245 1.00 65.75 80 GLU A CA 1
ATOM 635 C C 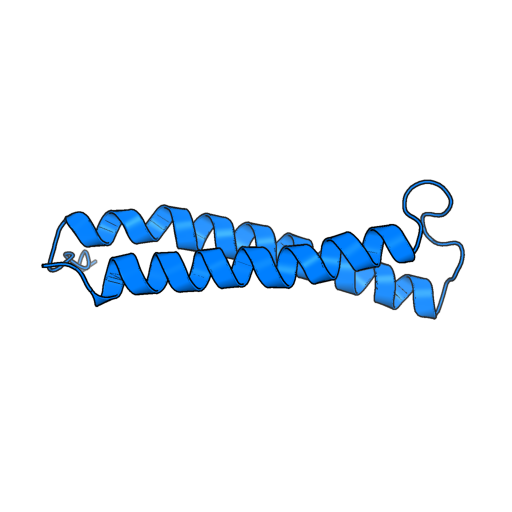. GLU A 1 80 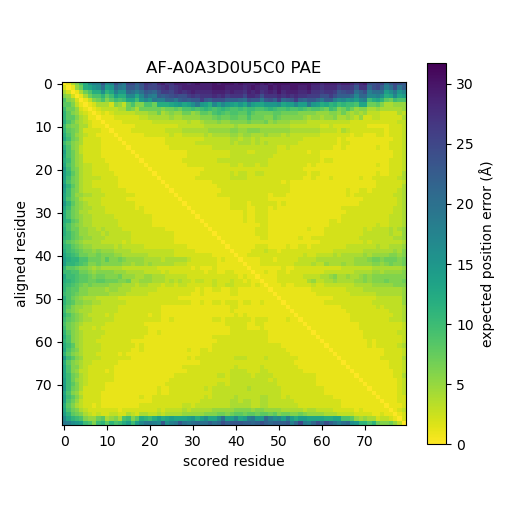? -15.763 2.817 25.488 1.00 65.75 80 GLU A C 1
ATOM 637 O O . GLU A 1 80 ? -15.685 1.567 25.466 1.00 65.75 80 GLU A O 1
#